Protein AF-A0A2A3T1X2-F1 (afdb_monomer)

Solvent-accessible surface area (backbone atoms only — not comparable to full-atom values): 3429 Å² total; per-residue (Å²): 127,62,67,63,57,52,51,51,57,59,54,54,72,81,44,88,68,56,62,52,71,51,87,43,54,98,98,38,78,59,50,76,47,72,56,52,97,46,72,67,51,34,53,56,55,50,58,72,71,50,77,94,123

Foldseek 3Di:
DVPVVVQCVVVVVPHDDQKDWDCADVVGHTDIDGDDPDPVRSVVVVVVVDDDD

pLDDT: mean 89.56, std 9.34, range [52.72, 97.69]

Structure (mmCIF, N/CA/C/O backbone):
data_AF-A0A2A3T1X2-F1
#
_entry.id   AF-A0A2A3T1X2-F1
#
loop_
_atom_site.group_PDB
_atom_site.id
_atom_site.type_symbol
_atom_site.label_atom_id
_atom_site.label_alt_id
_atom_site.label_comp_id
_atom_site.label_asym_id
_atom_site.label_entity_id
_atom_site.label_seq_id
_atom_site.pdbx_PDB_ins_code
_atom_site.Cartn_x
_atom_site.Cartn_y
_atom_site.Cartn_z
_atom_site.occupancy
_atom_site.B_iso_or_equiv
_atom_site.auth_seq_id
_atom_site.auth_comp_id
_atom_site.auth_asym_id
_atom_site.auth_atom_id
_atom_site.pdbx_PDB_model_num
ATOM 1 N N . ASN A 1 1 ? 16.884 5.481 -3.701 1.00 59.94 1 ASN A N 1
ATOM 2 C CA . ASN A 1 1 ? 15.862 5.842 -2.689 1.00 59.94 1 ASN A CA 1
ATOM 3 C C . ASN A 1 1 ? 14.859 6.920 -3.124 1.00 59.94 1 ASN A C 1
ATOM 5 O O . ASN A 1 1 ? 13.984 7.255 -2.344 1.00 59.94 1 ASN A O 1
ATOM 9 N N . THR A 1 2 ? 14.915 7.454 -4.349 1.00 74.06 2 THR A N 1
ATOM 10 C CA . THR A 1 2 ? 14.046 8.565 -4.795 1.00 74.06 2 THR A CA 1
ATOM 11 C C . THR A 1 2 ? 12.694 8.117 -5.366 1.00 74.06 2 THR A C 1
ATOM 13 O O . THR A 1 2 ? 11.701 8.821 -5.201 1.00 74.06 2 THR A O 1
ATOM 16 N N . SER A 1 3 ? 12.623 6.939 -5.997 1.00 82.88 3 SER A N 1
ATOM 17 C CA . SER A 1 3 ? 11.411 6.462 -6.684 1.00 82.88 3 SER A CA 1
ATOM 18 C C . SER A 1 3 ? 10.243 6.152 -5.741 1.00 82.88 3 SER A C 1
ATOM 20 O O . SER A 1 3 ? 9.107 6.480 -6.069 1.00 82.88 3 SER A O 1
ATOM 22 N N . ILE A 1 4 ? 10.510 5.569 -4.564 1.00 86.44 4 ILE A N 1
ATOM 23 C CA . ILE A 1 4 ? 9.468 5.263 -3.567 1.00 86.44 4 ILE A CA 1
ATOM 24 C C . ILE A 1 4 ? 8.888 6.562 -3.003 1.00 86.44 4 ILE A C 1
ATOM 26 O O . ILE A 1 4 ? 7.676 6.751 -3.039 1.00 86.44 4 ILE A O 1
ATOM 30 N N . THR A 1 5 ? 9.741 7.490 -2.557 1.00 88.88 5 THR A N 1
ATOM 31 C CA . THR A 1 5 ? 9.304 8.790 -2.026 1.00 88.88 5 THR A CA 1
ATOM 32 C C . THR A 1 5 ? 8.488 9.569 -3.055 1.00 88.88 5 THR A C 1
ATOM 34 O O . THR A 1 5 ? 7.397 10.032 -2.737 1.00 88.88 5 THR A O 1
ATOM 37 N N . TRP A 1 6 ? 8.955 9.648 -4.307 1.00 90.81 6 TRP A N 1
ATOM 38 C CA . TRP A 1 6 ? 8.203 10.290 -5.389 1.00 90.81 6 TRP A CA 1
ATOM 39 C C . TRP A 1 6 ? 6.855 9.602 -5.648 1.00 90.81 6 TRP A C 1
ATOM 41 O O . TRP A 1 6 ? 5.835 10.279 -5.783 1.00 90.81 6 TRP A O 1
ATOM 51 N N . GLY A 1 7 ? 6.829 8.265 -5.672 1.00 89.81 7 GLY A N 1
ATOM 52 C CA . GLY A 1 7 ? 5.610 7.482 -5.879 1.00 89.81 7 GLY A CA 1
ATOM 53 C C . GLY A 1 7 ? 4.577 7.688 -4.769 1.00 89.81 7 GLY A C 1
ATOM 54 O O . GLY A 1 7 ? 3.395 7.890 -5.056 1.00 89.81 7 GLY A O 1
ATOM 55 N N . ILE A 1 8 ? 5.023 7.724 -3.509 1.00 91.38 8 ILE A N 1
ATOM 56 C CA . ILE A 1 8 ? 4.174 8.039 -2.354 1.00 91.38 8 ILE A CA 1
ATOM 57 C C . ILE A 1 8 ? 3.643 9.470 -2.471 1.00 91.38 8 ILE A C 1
ATOM 59 O O . ILE A 1 8 ? 2.430 9.671 -2.438 1.00 91.38 8 ILE A O 1
ATOM 63 N N . SER A 1 9 ? 4.515 10.463 -2.680 1.00 91.56 9 SER A N 1
ATOM 64 C CA . SER A 1 9 ? 4.100 11.865 -2.807 1.00 91.56 9 SER A CA 1
ATOM 65 C C . SER A 1 9 ? 3.100 12.079 -3.942 1.00 91.56 9 SER A C 1
ATOM 67 O O . S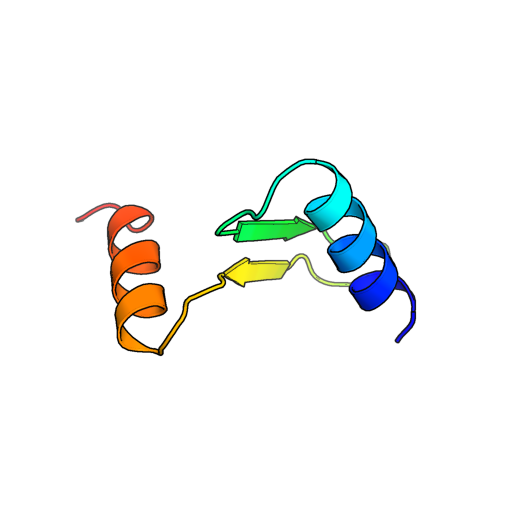ER A 1 9 ? 2.157 12.845 -3.779 1.00 91.56 9 SER A O 1
ATOM 69 N N . ASN A 1 10 ? 3.260 11.401 -5.080 1.00 90.56 10 ASN A N 1
ATOM 70 C CA . ASN A 1 10 ? 2.293 11.479 -6.174 1.00 90.56 10 ASN A CA 1
ATOM 71 C C . ASN A 1 10 ? 0.954 10.826 -5.840 1.00 90.56 10 ASN A C 1
ATOM 73 O O . ASN A 1 10 ? -0.086 11.381 -6.185 1.00 90.56 10 ASN A O 1
ATOM 77 N N . SER A 1 11 ? 0.969 9.690 -5.143 1.00 89.00 11 SER A N 1
ATOM 78 C CA . SER A 1 11 ? -0.257 9.000 -4.731 1.00 89.00 11 SER A CA 1
ATOM 79 C C . SER A 1 11 ? -1.072 9.844 -3.744 1.00 89.00 11 SER A C 1
ATOM 81 O O . SER A 1 11 ? -2.296 9.915 -3.854 1.00 89.00 11 SER A O 1
ATOM 83 N N . LEU A 1 12 ? -0.389 10.565 -2.846 1.00 90.31 12 LEU A N 1
ATOM 84 C CA . LEU A 1 12 ? -1.007 11.428 -1.834 1.00 90.31 12 LEU A CA 1
ATOM 85 C C . LEU A 1 12 ? -1.628 12.722 -2.383 1.00 90.31 12 LEU A C 1
ATOM 87 O O . LEU A 1 12 ? -2.439 13.341 -1.700 1.00 90.31 12 LEU A O 1
ATOM 91 N N . LYS A 1 13 ? -1.292 13.147 -3.609 1.00 87.62 13 LYS A N 1
ATOM 92 C CA . LYS A 1 13 ? -1.858 14.373 -4.212 1.00 87.62 13 LYS A CA 1
ATOM 93 C C . LYS A 1 13 ? -3.346 14.261 -4.542 1.00 87.62 13 LYS A C 1
ATOM 95 O O . LYS A 1 13 ? -4.003 15.278 -4.721 1.00 87.62 13 LYS A O 1
ATOM 100 N N . THR A 1 14 ? -3.863 1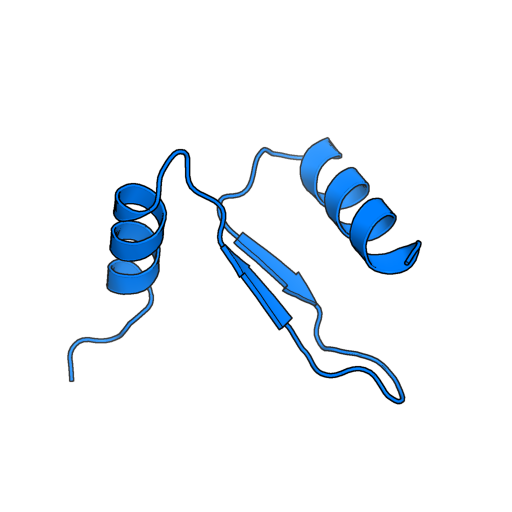3.042 -4.682 1.00 76.38 14 THR A N 1
ATOM 101 C CA . THR A 1 14 ? -5.235 12.806 -5.157 1.00 76.38 14 THR A CA 1
ATOM 102 C C . THR A 1 14 ? -6.179 12.417 -4.026 1.00 76.38 14 THR A C 1
ATOM 104 O O . THR A 1 14 ? -7.300 12.916 -3.956 1.00 76.38 14 THR A O 1
ATOM 107 N N . LYS A 1 15 ? -5.728 11.526 -3.137 1.00 83.75 15 LYS A N 1
ATOM 108 C CA . LYS A 1 15 ? -6.436 11.018 -1.958 1.00 83.75 15 LYS A CA 1
ATOM 109 C C . LYS A 1 15 ? -5.405 10.624 -0.902 1.00 83.75 15 LYS A C 1
ATOM 111 O O . LYS A 1 15 ? -4.218 10.541 -1.196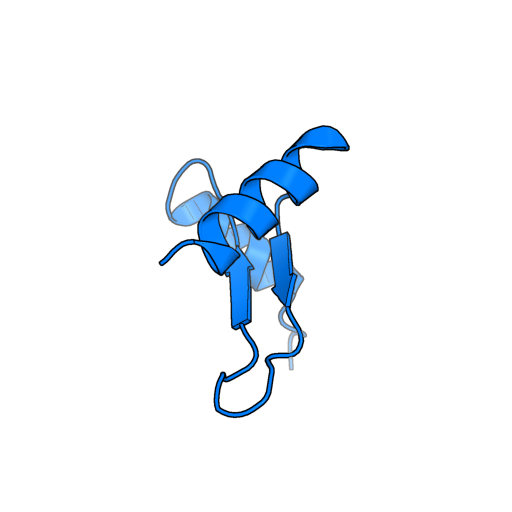 1.00 83.75 15 LYS A O 1
ATOM 116 N N . SER A 1 16 ? -5.871 10.314 0.304 1.00 89.31 16 SER A N 1
ATOM 117 C CA . SER A 1 16 ? -5.081 9.580 1.296 1.00 89.31 16 SER A CA 1
ATOM 118 C C . SER A 1 16 ? -5.461 8.095 1.216 1.00 89.31 16 SER A C 1
ATOM 120 O O . SER A 1 16 ? -6.491 7.716 1.778 1.00 89.31 16 SER A O 1
ATOM 122 N N . PRO A 1 17 ? -4.750 7.269 0.422 1.00 92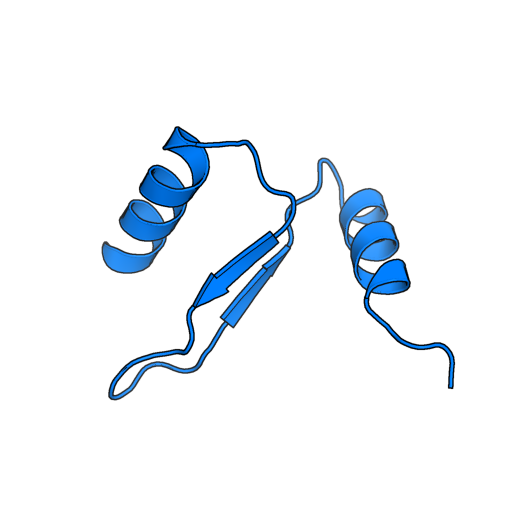.44 17 PRO A N 1
ATOM 123 C CA . PRO A 1 17 ? -5.121 5.877 0.213 1.00 92.44 17 PRO A CA 1
ATOM 124 C C . PRO A 1 17 ? -4.675 4.988 1.377 1.00 92.44 17 PRO A C 1
ATOM 126 O O . PRO A 1 17 ? -3.622 5.196 1.975 1.00 92.44 17 PRO A O 1
ATOM 129 N N . ASP A 1 18 ? -5.431 3.920 1.623 1.00 94.00 18 ASP A N 1
ATOM 130 C CA . ASP A 1 18 ? -5.017 2.849 2.536 1.00 94.00 18 ASP A CA 1
ATOM 131 C C . ASP A 1 18 ? -3.946 1.930 1.920 1.00 94.00 18 ASP A C 1
ATOM 133 O O . ASP A 1 18 ? -3.242 1.235 2.650 1.00 94.00 18 ASP A O 1
ATOM 137 N N . ILE A 1 19 ? -3.831 1.899 0.584 1.00 93.69 19 ILE A N 1
ATOM 138 C CA . ILE A 1 19 ? -2.934 1.006 -0.161 1.00 93.69 19 ILE A CA 1
ATOM 139 C C . ILE A 1 19 ? -2.280 1.758 -1.325 1.00 93.69 19 ILE A C 1
ATOM 141 O O . ILE A 1 19 ? -2.966 2.416 -2.106 1.00 93.69 19 ILE A O 1
ATOM 145 N N . ILE A 1 20 ? -0.965 1.603 -1.482 1.00 94.06 20 ILE A N 1
ATOM 146 C CA . ILE A 1 20 ? -0.199 2.033 -2.662 1.00 94.06 20 ILE A CA 1
ATOM 147 C C . ILE A 1 20 ? 0.568 0.821 -3.185 1.00 94.06 20 ILE A C 1
ATOM 149 O O . ILE A 1 20 ? 1.169 0.097 -2.401 1.00 94.06 20 ILE A O 1
ATOM 153 N N . TYR A 1 21 ? 0.584 0.589 -4.496 1.00 93.88 21 TYR A N 1
ATOM 154 C CA . TYR A 1 21 ? 1.346 -0.514 -5.082 1.00 93.88 21 TYR A CA 1
ATOM 155 C C . TYR A 1 21 ? 2.058 -0.097 -6.368 1.00 93.88 21 TYR A C 1
ATOM 157 O O . TYR A 1 21 ? 1.647 0.847 -7.043 1.00 93.88 21 TYR A O 1
ATOM 16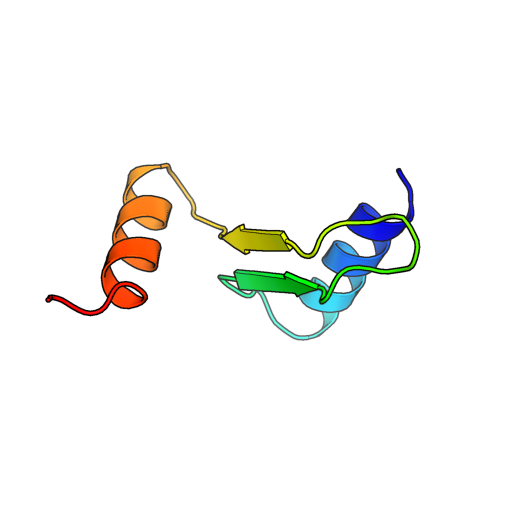5 N N . HIS A 1 22 ? 3.113 -0.829 -6.721 1.00 92.94 22 HIS A N 1
ATOM 166 C CA . HIS A 1 22 ? 3.747 -0.752 -8.036 1.00 92.94 22 HIS A CA 1
ATOM 167 C C . HIS A 1 22 ? 4.007 -2.160 -8.580 1.00 92.94 22 HIS A C 1
ATOM 169 O O . HIS A 1 22 ? 4.202 -3.110 -7.826 1.00 92.94 22 HIS A O 1
ATOM 175 N N . LYS A 1 23 ? 4.034 -2.298 -9.909 1.00 94.44 23 LYS A N 1
ATOM 176 C CA . LYS A 1 23 ? 4.191 -3.589 -10.606 1.00 94.44 23 LYS A CA 1
ATOM 177 C C . LYS A 1 23 ? 5.646 -4.068 -10.722 1.00 94.44 23 LYS A C 1
ATOM 179 O O . LYS A 1 23 ? 5.930 -4.969 -11.499 1.00 94.44 23 LYS A O 1
ATOM 184 N N . GLY A 1 24 ? 6.553 -3.471 -9.955 1.00 92.75 24 GLY A N 1
ATOM 185 C CA . GLY A 1 24 ? 7.990 -3.650 -10.152 1.00 92.75 24 GLY A CA 1
ATOM 186 C C . GLY A 1 24 ? 8.501 -2.892 -11.378 1.00 92.75 24 GLY A C 1
ATOM 187 O O . GLY A 1 24 ? 7.793 -2.066 -11.957 1.00 92.75 24 GLY A O 1
ATOM 188 N N . ASP A 1 25 ? 9.758 -3.139 -11.711 1.00 93.00 25 ASP A N 1
ATOM 189 C CA . ASP A 1 25 ? 10.485 -2.584 -12.856 1.00 93.00 25 ASP A CA 1
ATOM 190 C C . ASP A 1 25 ? 11.684 -3.507 -13.144 1.00 93.00 25 ASP A C 1
ATOM 192 O O . ASP A 1 25 ? 11.918 -4.461 -12.401 1.00 93.00 25 ASP A O 1
ATOM 196 N N . ILE A 1 26 ? 12.477 -3.249 -14.182 1.00 93.50 26 ILE A N 1
ATOM 197 C CA . ILE A 1 26 ? 13.685 -4.041 -14.460 1.00 93.50 26 ILE A CA 1
ATOM 198 C C . ILE A 1 26 ? 14.600 -4.030 -13.223 1.00 93.50 26 ILE A C 1
ATOM 200 O O . ILE A 1 26 ? 15.044 -2.975 -12.764 1.00 93.50 26 ILE A O 1
ATOM 204 N N . GLY A 1 27 ? 14.850 -5.218 -12.660 1.00 93.44 27 GLY A N 1
ATOM 205 C CA . GLY A 1 27 ? 15.639 -5.393 -11.436 1.00 93.44 27 GLY A CA 1
ATOM 206 C C . GLY A 1 27 ? 14.943 -4.956 -10.137 1.00 93.44 27 GLY A C 1
ATOM 207 O O . GLY A 1 27 ? 15.617 -4.837 -9.117 1.00 93.44 27 GLY A O 1
ATOM 208 N N . LYS A 1 28 ? 13.626 -4.696 -10.148 1.00 90.38 28 LYS A N 1
ATOM 209 C CA . LYS A 1 28 ? 12.835 -4.329 -8.960 1.00 90.38 28 LYS A CA 1
ATOM 210 C C . LYS A 1 28 ? 11.589 -5.198 -8.849 1.00 90.38 28 LYS A C 1
ATOM 212 O O . LYS A 1 28 ? 10.746 -5.207 -9.745 1.00 90.38 28 LYS A O 1
ATOM 217 N N . GLU A 1 29 ? 11.433 -5.860 -7.713 1.00 95.50 29 GLU A N 1
ATOM 218 C CA . GLU A 1 29 ? 10.248 -6.664 -7.429 1.00 95.50 29 GLU A CA 1
ATOM 219 C C . GLU A 1 29 ? 8.995 -5.787 -7.238 1.00 95.50 29 GLU A C 1
ATOM 221 O O . GLU A 1 29 ? 9.098 -4.645 -6.778 1.00 95.50 29 GLU A O 1
ATOM 226 N N . PRO A 1 30 ? 7.799 -6.278 -7.603 1.00 95.38 30 PRO A N 1
ATOM 227 C CA . PRO A 1 30 ? 6.541 -5.614 -7.282 1.00 95.38 30 PRO A CA 1
ATOM 228 C C . PRO A 1 30 ? 6.292 -5.575 -5.772 1.00 95.38 30 PRO A C 1
ATOM 230 O O . PRO A 1 30 ? 6.561 -6.541 -5.063 1.00 95.38 30 PRO A O 1
ATOM 233 N N . MET A 1 31 ? 5.713 -4.476 -5.284 1.00 94.81 31 MET A N 1
ATOM 234 C CA . MET A 1 31 ? 5.384 -4.312 -3.866 1.00 94.81 31 MET A CA 1
ATOM 235 C C . MET A 1 31 ? 4.012 -3.669 -3.666 1.00 94.81 31 MET A C 1
ATOM 237 O O . MET A 1 31 ? 3.578 -2.817 -4.449 1.00 94.81 31 MET A O 1
ATOM 241 N N . ILE A 1 32 ? 3.366 -4.049 -2.561 1.00 94.38 32 ILE A N 1
ATOM 242 C CA . ILE A 1 32 ? 2.142 -3.443 -2.031 1.00 94.38 32 ILE A CA 1
ATOM 243 C C . ILE A 1 32 ? 2.469 -2.860 -0.652 1.00 94.38 32 ILE A C 1
ATOM 245 O O . ILE A 1 32 ? 2.952 -3.565 0.230 1.00 94.38 32 ILE A O 1
ATOM 249 N N . LEU A 1 33 ? 2.194 -1.573 -0.464 1.00 94.06 33 LEU A N 1
ATOM 250 C CA . LEU A 1 33 ? 2.323 -0.841 0.792 1.00 94.06 33 LEU A CA 1
ATOM 251 C C . LEU A 1 33 ? 0.926 -0.626 1.372 1.00 94.06 33 LEU A C 1
ATOM 253 O O . LEU A 1 33 ? 0.077 -0.019 0.718 1.00 94.06 33 LEU A O 1
ATOM 257 N N . ILE A 1 34 ? 0.692 -1.112 2.590 1.00 95.44 34 ILE A N 1
ATOM 258 C CA . ILE A 1 34 ? -0.586 -0.977 3.298 1.00 95.44 34 ILE A CA 1
ATOM 259 C C . ILE A 1 34 ? -0.369 -0.051 4.491 1.00 95.44 34 ILE A C 1
ATOM 261 O O . ILE A 1 34 ? 0.485 -0.308 5.338 1.00 95.44 34 ILE A O 1
ATOM 265 N N . PHE A 1 35 ? -1.148 1.023 4.558 1.00 94.94 35 PHE A N 1
ATOM 266 C CA . PHE A 1 35 ? -1.035 2.051 5.584 1.00 94.94 35 PHE A CA 1
ATOM 267 C C . PHE A 1 35 ? -2.115 1.872 6.643 1.00 94.94 35 PHE A C 1
ATOM 269 O O . PHE A 1 35 ? -3.266 1.551 6.342 1.00 94.94 35 PHE A O 1
ATOM 276 N N . GLY A 1 36 ? -1.764 2.136 7.897 1.00 95.19 36 GLY A N 1
ATOM 277 C CA . GLY A 1 36 ? -2.706 2.172 9.005 1.00 95.19 36 GLY A CA 1
ATOM 278 C C . GLY A 1 36 ? -2.204 3.075 10.119 1.00 95.19 36 GLY A C 1
ATOM 279 O O . GLY A 1 36 ? -1.012 3.362 10.204 1.00 95.19 36 GLY A O 1
ATOM 280 N N . LYS A 1 37 ? -3.121 3.552 10.963 1.00 96.06 37 LYS A N 1
ATOM 281 C CA . LYS A 1 37 ? -2.763 4.431 12.094 1.00 96.06 37 LYS A CA 1
ATOM 282 C C . LYS A 1 37 ? -1.982 3.696 13.189 1.00 96.06 37 LYS A C 1
ATOM 284 O O . LYS A 1 37 ? -1.280 4.326 13.970 1.00 96.06 37 LYS A O 1
ATOM 289 N N . ASN A 1 38 ? -2.148 2.379 13.258 1.00 97.62 38 ASN A N 1
ATOM 290 C CA . ASN A 1 38 ? -1.497 1.462 14.184 1.00 97.62 38 ASN A CA 1
ATOM 291 C C . ASN A 1 38 ? -1.475 0.045 13.565 1.00 97.62 38 ASN A C 1
ATOM 293 O O . ASN A 1 38 ? -2.117 -0.172 12.528 1.00 97.62 38 ASN A O 1
ATOM 297 N N . PRO A 1 39 ? -0.749 -0.919 14.160 1.00 97.31 39 PRO A N 1
ATOM 298 C CA . PRO A 1 39 ? -0.669 -2.281 13.629 1.00 97.31 39 PRO A CA 1
ATOM 299 C C . PRO A 1 39 ? -2.030 -2.979 13.468 1.00 97.31 39 PRO A C 1
ATOM 301 O O . PRO A 1 39 ? -2.260 -3.622 12.445 1.00 97.31 39 PRO A O 1
ATOM 304 N N . ASP A 1 40 ? -2.961 -2.803 14.410 1.00 97.69 40 ASP A N 1
ATOM 305 C CA . ASP A 1 40 ? -4.295 -3.423 14.343 1.00 97.69 40 ASP A CA 1
ATOM 306 C C . ASP A 1 40 ? -5.111 -2.940 13.135 1.00 97.69 40 ASP A C 1
ATOM 308 O O . ASP A 1 40 ? -5.799 -3.727 12.479 1.00 97.69 40 ASP A O 1
ATOM 312 N N . ASP A 1 41 ? -5.011 -1.652 12.789 1.00 97.06 41 ASP A N 1
ATOM 313 C CA . ASP A 1 41 ? -5.639 -1.093 11.590 1.00 97.06 41 ASP A CA 1
ATOM 314 C C . ASP A 1 41 ? -5.109 -1.765 10.315 1.00 97.06 41 ASP A C 1
ATOM 316 O O . ASP A 1 41 ? -5.888 -2.128 9.429 1.00 97.06 41 ASP A O 1
ATOM 320 N N . VAL A 1 42 ? -3.793 -1.994 10.247 1.00 96.44 42 VAL A N 1
ATOM 321 C CA . VAL A 1 42 ? -3.153 -2.689 9.121 1.00 96.44 42 VAL A CA 1
ATOM 322 C C . VAL A 1 42 ? -3.651 -4.133 9.026 1.00 96.44 42 VAL A C 1
AT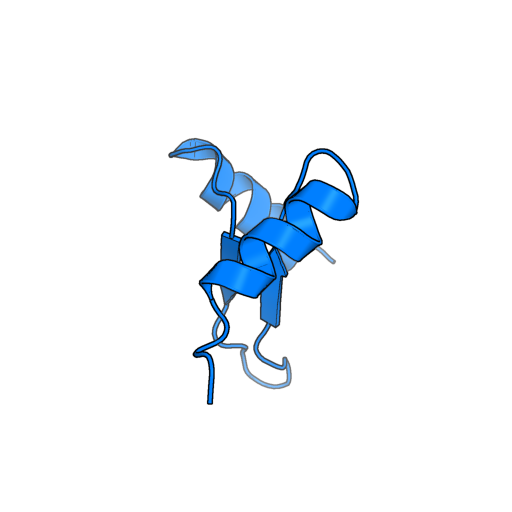OM 324 O O 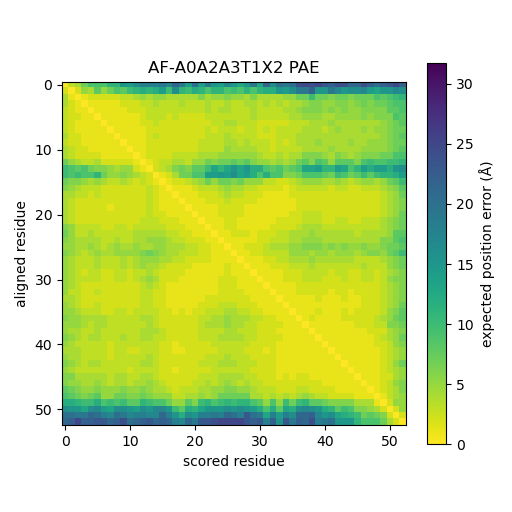. VAL A 1 42 ? -4.095 -4.555 7.957 1.00 96.44 42 VAL A O 1
ATOM 327 N N . ILE A 1 43 ? -3.664 -4.874 10.139 1.00 95.56 43 ILE A N 1
ATOM 328 C CA . ILE A 1 43 ? -4.139 -6.268 10.186 1.00 95.56 43 ILE A CA 1
ATOM 329 C C . ILE A 1 43 ? -5.603 -6.365 9.742 1.00 95.56 43 ILE A C 1
ATOM 331 O O . ILE A 1 43 ? -5.965 -7.230 8.939 1.00 95.56 43 ILE A O 1
ATOM 335 N N . ARG A 1 44 ? -6.456 -5.450 10.210 1.00 94.94 44 ARG A N 1
ATOM 336 C CA . ARG A 1 44 ? -7.871 -5.390 9.827 1.00 94.94 44 ARG A CA 1
ATOM 337 C C . ARG A 1 44 ? -8.054 -5.120 8.334 1.00 94.94 44 ARG A C 1
ATOM 339 O O . ARG A 1 44 ? -8.930 -5.723 7.716 1.00 94.94 44 ARG A O 1
ATOM 346 N N . LYS A 1 45 ? -7.248 -4.233 7.742 1.00 94.75 45 LYS A N 1
ATOM 347 C CA . LYS A 1 45 ? -7.265 -3.962 6.293 1.00 94.75 45 LYS A CA 1
ATOM 348 C C . LYS A 1 45 ? -6.834 -5.190 5.495 1.00 94.75 45 LYS A C 1
ATOM 350 O O . LYS A 1 45 ? -7.533 -5.570 4.562 1.00 94.75 45 LYS A O 1
ATOM 355 N N . ILE A 1 46 ? -5.759 -5.859 5.912 1.00 94.31 46 ILE A N 1
ATOM 356 C CA . ILE A 1 4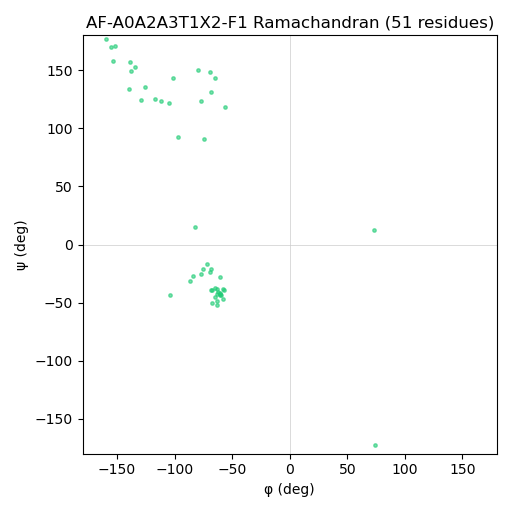6 ? -5.282 -7.104 5.288 1.00 94.31 46 ILE A CA 1
ATOM 357 C C . ILE A 1 46 ? -6.344 -8.205 5.366 1.00 94.31 46 ILE A C 1
ATOM 359 O O . ILE A 1 46 ? -6.591 -8.895 4.381 1.00 94.31 46 ILE A O 1
ATOM 363 N N . SER A 1 47 ? -7.022 -8.335 6.506 1.00 92.44 47 SER A N 1
ATOM 364 C CA . SER A 1 47 ? -8.058 -9.356 6.708 1.00 92.44 47 SER A CA 1
ATOM 365 C C . SER A 1 47 ? -9.226 -9.224 5.726 1.00 92.44 47 SER A C 1
ATOM 367 O O . SER A 1 47 ? -9.833 -10.227 5.378 1.00 92.44 47 SER A O 1
ATOM 369 N N . LYS A 1 48 ? -9.516 -8.011 5.233 1.00 90.81 48 LYS A N 1
ATOM 370 C CA . LYS A 1 48 ? -10.529 -7.776 4.187 1.00 90.81 48 LYS A CA 1
ATOM 371 C C . LYS A 1 48 ? -10.052 -8.140 2.779 1.00 90.81 48 LYS A C 1
ATOM 373 O O . LYS A 1 48 ? -10.883 -8.377 1.911 1.00 90.81 48 LYS A O 1
ATOM 378 N N . LEU A 1 49 ? -8.740 -8.118 2.539 1.00 89.06 49 LEU A N 1
ATOM 379 C CA . LEU A 1 49 ? -8.135 -8.462 1.246 1.00 89.06 49 LEU A CA 1
ATOM 380 C C . LEU A 1 49 ? -7.941 -9.970 1.089 1.00 89.06 49 LEU A C 1
ATOM 382 O O . LEU A 1 49 ? -7.909 -10.480 -0.028 1.00 89.06 49 LEU A O 1
ATOM 386 N N . ARG A 1 50 ? -7.786 -10.683 2.206 1.00 82.44 50 ARG A N 1
ATOM 387 C CA . ARG A 1 50 ? -7.653 -12.134 2.209 1.00 82.44 50 ARG A CA 1
ATOM 388 C C . ARG A 1 50 ? -9.029 -12.765 2.002 1.00 82.44 50 ARG A C 1
ATOM 390 O O . ARG A 1 50 ? -9.9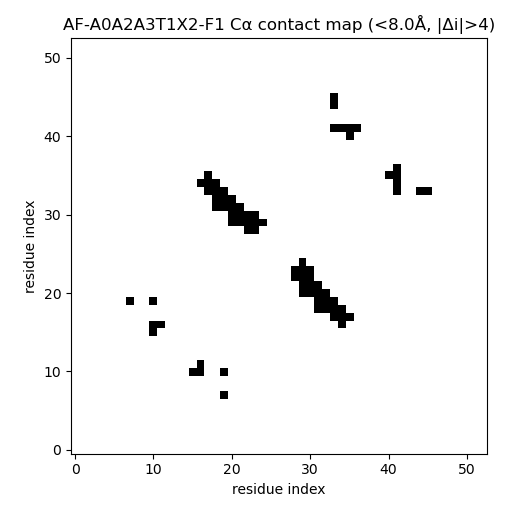47 -12.518 2.777 1.00 82.44 50 ARG A O 1
ATOM 397 N N . SER A 1 51 ? -9.163 -13.603 0.979 1.00 72.88 51 SER A N 1
ATOM 398 C CA . SER A 1 51 ? -10.341 -14.461 0.849 1.00 72.88 51 SER A CA 1
ATOM 399 C C . SER A 1 51 ? -10.305 -15.503 1.968 1.00 72.88 51 SER A C 1
ATOM 401 O O . SER A 1 51 ? -9.259 -16.110 2.200 1.00 72.88 51 SER A O 1
ATOM 403 N N . TYR A 1 52 ? -11.414 -15.687 2.686 1.00 63.66 52 TYR A N 1
ATOM 404 C CA . TYR A 1 52 ? -11.569 -16.795 3.627 1.00 63.66 52 TYR A CA 1
ATOM 405 C C . TYR A 1 52 ? -11.795 -18.065 2.802 1.00 63.66 52 TYR A C 1
ATOM 407 O O . TYR A 1 52 ? -12.918 -18.360 2.404 1.00 63.66 52 TYR A O 1
ATOM 415 N N . HIS A 1 53 ? -10.703 -18.743 2.465 1.00 52.72 53 HIS A N 1
ATOM 416 C CA . HIS A 1 53 ? -10.696 -20.181 2.219 1.00 52.72 53 HIS A CA 1
ATOM 417 C C . HIS A 1 53 ? -9.968 -20.830 3.392 1.00 52.72 53 HIS A C 1
ATOM 419 O O . HIS A 1 53 ? -8.931 -20.258 3.809 1.00 52.72 53 HIS A O 1
#

Radius of gyration: 12.97 Å; Cα contacts (8 Å, |Δi|>4): 37; chains: 1; bounding box: 27×35×29 Å

Nearest PDB structures (foldseek):
  6lqz-assembly1_A  TM=3.402E-01  e=3.472E+00  Saccharomyces cerevisiae S288C
  7o4e-assembly1_A-2  TM=2.811E-01  e=3.719E+00  Arabidopsis thaliana
  4uce-assembly2_B  TM=2.615E-01  e=6.449E+00  Human respiratory syncytial virus A2

Secondary structure (DSSP, 8-state):
-HHHHHHHHHHHTT---SEEEE--BTTB--EEEE--SSHHHHHHHHHHHS---

Sequence (53 aa):
NTSITWGISNSLKTKSPDIIYHKGDIGKEPMILIFGKNPDDVIRKISKLRSYH

Mean predicted aligned error: 4.43 Å